Protein AF-A0A818EZW0-F1 (afdb_monomer_lite)

Foldseek 3Di:
DPPAWAAAPDLPDFQQAWFFKWFDAPFGRGGGPDIDTGRGRDRVCGPPIHGDDGDPDDSVVPD

pLDDT: mean 89.12, std 5.12, range [73.19, 95.38]

Sequence (63 aa):
IYGPKFVDENFRLSHRSAGWVSMANYGKDTNGSQWFVTLVPARWLDGHHVVFGRVLQGIDFIH

Radius of gyration: 11.8 Å; chains: 1; bounding box: 28×22×29 Å

Structure (mmCIF, N/CA/C/O backbone):
data_AF-A0A818EZW0-F1
#
_entry.id   AF-A0A818EZW0-F1
#
loop_
_atom_site.group_PDB
_atom_site.id
_atom_site.type_symbol
_atom_site.label_atom_id
_atom_site.label_alt_id
_atom_site.label_comp_id
_atom_site.label_asym_id
_atom_site.label_entity_id
_atom_site.label_seq_id
_atom_site.pdbx_PDB_ins_code
_atom_site.Cartn_x
_atom_site.Cartn_y
_atom_site.Cartn_z
_atom_site.occupancy
_atom_site.B_iso_or_equiv
_atom_site.auth_seq_id
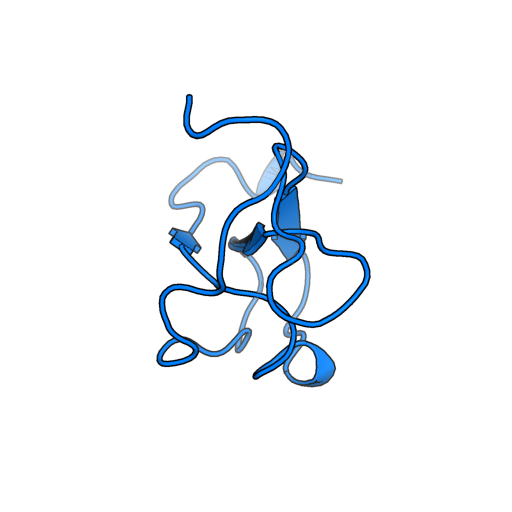_atom_site.auth_comp_id
_atom_site.auth_asym_id
_atom_site.auth_atom_id
_atom_site.pdbx_PDB_model_num
ATOM 1 N N . ILE A 1 1 ? -13.660 11.958 3.525 1.00 74.12 1 ILE A N 1
ATOM 2 C CA . ILE A 1 1 ? -14.856 11.423 2.827 1.00 74.12 1 ILE A CA 1
ATOM 3 C C . ILE A 1 1 ? -15.717 10.511 3.709 1.00 74.12 1 ILE A C 1
ATOM 5 O O . ILE A 1 1 ? -16.925 10.643 3.628 1.00 74.12 1 ILE A O 1
ATOM 9 N N . TYR A 1 2 ? -15.144 9.687 4.602 1.00 79.19 2 TYR A N 1
ATOM 10 C CA . TYR A 1 2 ? -15.903 8.805 5.519 1.00 79.19 2 TYR A CA 1
ATOM 11 C C . TYR A 1 2 ? -15.731 9.134 7.016 1.00 79.19 2 TYR A C 1
ATOM 13 O O . TYR A 1 2 ? -16.082 8.339 7.878 1.00 79.19 2 TYR A O 1
ATOM 21 N N . GLY A 1 3 ? -15.175 10.305 7.336 1.00 83.62 3 GLY A N 1
ATOM 22 C CA . GLY A 1 3 ? -14.690 10.629 8.680 1.00 83.62 3 GLY A CA 1
ATOM 23 C C . GLY A 1 3 ? -13.178 10.394 8.819 1.00 83.62 3 GLY A C 1
ATOM 24 O O . GLY A 1 3 ? -12.490 10.288 7.800 1.00 83.62 3 GLY A O 1
ATOM 25 N N . PRO A 1 4 ? -12.643 10.379 10.053 1.00 79.75 4 PRO A N 1
ATOM 26 C CA . PRO A 1 4 ? -11.201 10.334 10.301 1.00 79.75 4 PRO A CA 1
ATOM 27 C C . PRO A 1 4 ? -10.552 8.968 10.025 1.00 79.75 4 PRO A C 1
ATOM 29 O O . PRO A 1 4 ? -9.370 8.933 9.689 1.00 79.75 4 PRO A O 1
ATOM 32 N N . LYS A 1 5 ? -11.292 7.858 10.168 1.00 86.25 5 LYS A N 1
ATOM 33 C CA . LYS A 1 5 ? -10.816 6.486 9.923 1.00 86.25 5 LYS A CA 1
ATOM 34 C C . LYS A 1 5 ? -11.917 5.620 9.312 1.00 86.25 5 LYS A C 1
ATOM 36 O O . LYS A 1 5 ? -13.093 5.894 9.546 1.00 86.25 5 LYS A O 1
ATOM 41 N N . PHE A 1 6 ? -11.537 4.577 8.580 1.00 86.69 6 PHE A N 1
ATOM 42 C CA . PHE A 1 6 ? -12.448 3.563 8.049 1.00 86.69 6 PHE A CA 1
ATOM 43 C C . PHE A 1 6 ? -11.838 2.151 8.073 1.00 86.69 6 PHE A C 1
ATOM 45 O O . PHE A 1 6 ? -10.632 1.975 8.260 1.00 86.69 6 PHE A O 1
ATOM 52 N N . VAL A 1 7 ? -12.712 1.156 7.909 1.00 84.56 7 VAL A N 1
ATOM 53 C CA . VAL A 1 7 ? -12.405 -0.280 8.017 1.00 84.56 7 VAL A CA 1
ATOM 54 C C . VAL A 1 7 ? -11.608 -0.817 6.825 1.00 84.56 7 VAL A C 1
ATOM 56 O O . VAL A 1 7 ? -11.580 -0.212 5.752 1.00 84.56 7 VAL A O 1
ATOM 59 N N . ASP A 1 8 ? -10.964 -1.967 6.997 1.00 82.56 8 ASP A N 1
ATOM 60 C CA . ASP A 1 8 ? -10.294 -2.681 5.909 1.00 82.56 8 ASP A CA 1
ATOM 61 C C . ASP A 1 8 ? -11.325 -3.331 4.966 1.00 82.56 8 ASP A C 1
ATOM 63 O O . ASP A 1 8 ? -12.094 -4.197 5.380 1.00 82.56 8 ASP A O 1
ATOM 67 N N . GLU A 1 9 ? -11.353 -2.940 3.684 1.00 81.75 9 GLU A N 1
ATOM 68 C CA . GLU A 1 9 ? -12.357 -3.458 2.737 1.00 81.75 9 GLU A CA 1
ATOM 69 C C . GLU A 1 9 ? -12.176 -4.952 2.432 1.00 81.75 9 GLU A C 1
ATOM 71 O O . GLU A 1 9 ? -13.113 -5.741 2.565 1.00 81.75 9 GLU A O 1
ATOM 76 N N . ASN A 1 10 ? -10.991 -5.355 1.958 1.00 82.00 10 ASN A N 1
ATOM 77 C CA . ASN A 1 10 ? -10.632 -6.754 1.726 1.00 82.00 10 ASN A CA 1
ATOM 78 C C . ASN A 1 10 ? -9.114 -6.936 1.528 1.00 82.00 10 ASN A C 1
ATOM 80 O O . ASN A 1 10 ? -8.426 -6.035 1.063 1.00 82.00 10 ASN A O 1
ATOM 84 N N . PHE A 1 11 ? -8.609 -8.144 1.797 1.00 85.19 11 PHE A N 1
ATOM 85 C CA . PHE A 1 11 ? -7.203 -8.528 1.578 1.00 85.19 11 PHE A CA 1
ATOM 86 C C . PHE A 1 11 ? -7.042 -9.546 0.438 1.00 85.19 11 PHE A C 1
ATOM 88 O O . PHE A 1 11 ? -6.244 -10.478 0.522 1.00 85.19 11 PHE A O 1
ATOM 95 N N . ARG A 1 12 ? -7.850 -9.433 -0.625 1.00 83.81 12 ARG A N 1
ATOM 96 C CA . ARG A 1 12 ? -7.837 -10.411 -1.734 1.00 83.81 12 ARG A CA 1
ATOM 97 C C . ARG A 1 12 ? -6.600 -10.283 -2.618 1.00 83.81 12 ARG A C 1
ATOM 99 O O . ARG A 1 12 ? -6.164 -11.261 -3.224 1.00 83.81 12 ARG A O 1
ATOM 106 N N . LEU A 1 13 ? -6.070 -9.070 -2.720 1.00 86.00 13 LEU A N 1
ATOM 107 C CA . LEU A 1 13 ? -4.887 -8.752 -3.503 1.00 86.00 13 LEU A CA 1
ATOM 108 C C . LEU A 1 13 ? -3.638 -8.837 -2.623 1.00 86.00 13 LEU A C 1
ATOM 110 O O . LEU A 1 13 ? -3.664 -8.518 -1.439 1.00 86.00 13 LEU A O 1
ATOM 114 N N . SER A 1 14 ? -2.547 -9.292 -3.229 1.00 88.69 14 SER A N 1
ATOM 115 C CA . SER A 1 14 ? -1.271 -9.551 -2.565 1.00 88.69 14 SER A CA 1
ATOM 116 C C . SER A 1 14 ? -0.191 -8.694 -3.215 1.00 88.69 14 SER A C 1
ATOM 118 O O . SER A 1 14 ? -0.171 -8.541 -4.441 1.00 88.69 14 SER A O 1
ATOM 120 N N . HIS A 1 15 ? 0.725 -8.163 -2.412 1.00 92.75 15 HIS A N 1
ATOM 121 C CA . HIS A 1 15 ? 1.815 -7.275 -2.816 1.00 92.75 15 HIS A CA 1
ATOM 122 C C . HIS A 1 15 ? 2.939 -8.068 -3.504 1.00 92.75 15 HIS A C 1
ATOM 124 O O . HIS A 1 15 ? 4.083 -8.133 -3.052 1.00 92.75 15 HIS A O 1
ATOM 130 N N . ARG A 1 16 ? 2.614 -8.739 -4.613 1.00 90.62 16 ARG 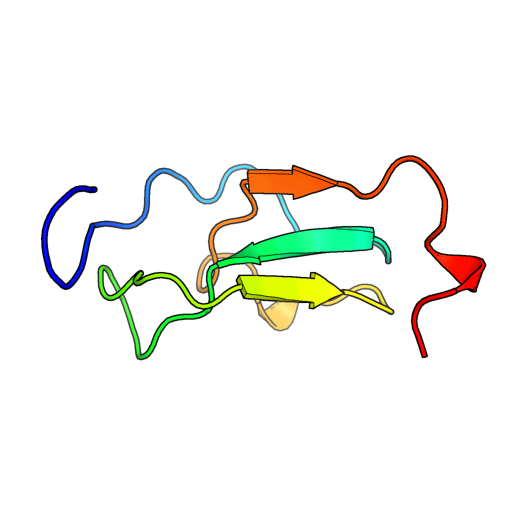A N 1
ATOM 131 C CA . ARG A 1 16 ? 3.497 -9.714 -5.280 1.00 90.62 16 ARG A CA 1
ATOM 132 C C . ARG A 1 16 ? 4.566 -9.086 -6.171 1.00 90.62 16 ARG A C 1
ATOM 134 O O . ARG A 1 16 ? 5.447 -9.807 -6.626 1.00 90.62 16 ARG A O 1
ATOM 141 N N . SER A 1 17 ? 4.479 -7.789 -6.448 1.00 91.88 17 SER A N 1
ATOM 142 C CA . SER A 1 17 ? 5.365 -7.072 -7.369 1.00 91.88 17 SER A CA 1
ATOM 143 C C . SER A 1 17 ? 5.525 -5.607 -6.965 1.00 91.88 17 SER A C 1
ATOM 145 O O . SER A 1 17 ? 4.849 -5.129 -6.057 1.00 91.88 17 SER A O 1
ATOM 147 N N . ALA A 1 18 ? 6.393 -4.879 -7.663 1.00 92.56 18 ALA A N 1
ATOM 148 C CA . ALA A 1 18 ? 6.362 -3.423 -7.636 1.00 92.56 18 ALA A CA 1
ATOM 149 C C . ALA A 1 18 ? 5.056 -2.888 -8.259 1.00 92.56 18 ALA A C 1
ATOM 151 O O . ALA A 1 18 ? 4.417 -3.559 -9.084 1.00 92.56 18 ALA A O 1
ATOM 152 N N . GLY A 1 19 ? 4.685 -1.676 -7.863 1.00 93.38 19 GLY A N 1
ATOM 153 C CA . GLY A 1 19 ? 3.598 -0.879 -8.412 1.00 93.38 19 GLY A CA 1
ATOM 154 C C . GLY A 1 19 ? 2.238 -1.079 -7.767 1.00 93.38 19 GLY A C 1
ATOM 155 O O . GLY A 1 19 ? 1.270 -0.542 -8.295 1.00 93.38 19 GLY A O 1
ATOM 156 N N . TRP A 1 20 ? 2.118 -1.820 -6.665 1.00 95.38 20 TRP A N 1
ATOM 157 C CA . TRP A 1 20 ? 0.845 -1.907 -5.943 1.00 95.38 20 TRP A CA 1
ATOM 158 C C . TRP A 1 20 ? 0.619 -0.643 -5.123 1.00 95.38 20 TRP A C 1
ATOM 160 O O . TRP A 1 20 ? 1.520 -0.206 -4.414 1.00 95.38 20 TRP A O 1
ATOM 170 N N . VAL A 1 21 ? -0.585 -0.082 -5.217 1.00 94.56 21 VAL A N 1
ATOM 171 C CA . VAL A 1 21 ? -1.048 1.048 -4.408 1.00 94.56 21 VAL A CA 1
ATOM 172 C C . VAL A 1 21 ? -1.843 0.485 -3.234 1.00 94.56 21 VAL A C 1
ATOM 174 O O . VAL A 1 21 ? -2.789 -0.286 -3.435 1.00 94.56 21 VAL A O 1
ATOM 177 N N . SER A 1 22 ? -1.441 0.841 -2.018 1.00 94.19 22 SER A N 1
ATOM 178 C CA . SER A 1 22 ? -1.950 0.227 -0.794 1.00 94.19 22 SER A CA 1
ATOM 179 C C . SER A 1 22 ? -2.165 1.253 0.316 1.00 94.19 22 SER A C 1
ATOM 181 O O . SER A 1 22 ? -1.490 2.285 0.365 1.00 94.19 22 SER A O 1
ATOM 183 N N . MET A 1 23 ? -3.139 0.994 1.188 1.00 93.88 23 MET A N 1
ATOM 184 C CA . MET A 1 23 ? -3.489 1.887 2.295 1.00 93.88 23 MET A CA 1
ATOM 185 C C . MET A 1 23 ? -2.480 1.779 3.436 1.00 93.88 23 MET A C 1
ATOM 187 O O . MET A 1 23 ? -2.185 0.686 3.922 1.00 93.88 23 MET A O 1
ATOM 191 N N . ALA A 1 24 ? -1.993 2.921 3.920 1.00 91.62 24 ALA A N 1
ATOM 192 C CA . ALA A 1 24 ? -1.268 2.969 5.181 1.00 91.62 24 ALA A CA 1
ATOM 193 C C . ALA A 1 24 ? -2.268 2.978 6.346 1.00 91.62 24 ALA A C 1
ATOM 195 O O . ALA A 1 24 ? -3.279 3.686 6.321 1.00 91.62 24 ALA A O 1
ATOM 196 N N . ASN A 1 25 ? -1.960 2.206 7.382 1.00 89.81 25 ASN A N 1
ATOM 197 C CA . ASN A 1 25 ? -2.739 2.146 8.609 1.00 89.81 25 ASN A CA 1
ATOM 198 C C . ASN A 1 25 ? -1.812 2.009 9.824 1.00 89.81 25 ASN A C 1
ATOM 200 O O . ASN A 1 25 ? -0.609 1.785 9.691 1.00 89.81 25 ASN A O 1
ATOM 204 N N . TYR A 1 26 ? -2.390 2.172 11.011 1.00 86.88 26 TYR A N 1
ATOM 205 C CA . TYR A 1 26 ? -1.729 2.020 12.309 1.00 86.88 26 TYR A CA 1
ATOM 206 C C . TYR A 1 26 ? -2.299 0.807 13.063 1.00 86.88 26 TYR A C 1
ATOM 208 O O . TYR A 1 26 ? -2.496 0.851 14.278 1.00 86.88 26 TYR A O 1
ATOM 216 N N . GLY A 1 27 ? -2.619 -0.260 12.326 1.00 82.75 27 GLY A N 1
ATOM 217 C CA . GLY A 1 27 ? -3.345 -1.429 12.814 1.00 82.75 27 GLY A CA 1
ATOM 218 C C . GLY A 1 27 ? -4.712 -1.596 12.149 1.00 82.75 27 GLY A C 1
ATOM 219 O O . GLY A 1 27 ? -5.158 -0.749 11.370 1.00 82.75 27 GLY A O 1
ATOM 220 N N . LYS A 1 28 ? -5.372 -2.710 12.471 1.00 83.00 28 LYS A N 1
ATOM 221 C CA . LYS A 1 28 ? -6.641 -3.127 11.866 1.00 83.00 28 LYS A CA 1
ATOM 222 C C . LYS A 1 28 ? -7.699 -2.017 11.910 1.00 83.00 28 LYS A C 1
ATOM 224 O O . LYS A 1 28 ? -7.885 -1.396 12.956 1.00 83.00 28 LYS A O 1
ATOM 229 N N . ASP A 1 29 ? -8.392 -1.802 10.794 1.00 83.19 29 ASP A N 1
ATOM 230 C CA . ASP A 1 29 ? -9.509 -0.855 10.658 1.00 83.19 29 ASP A CA 1
ATOM 231 C C . ASP A 1 29 ? -9.153 0.612 10.980 1.00 83.19 29 ASP A C 1
ATOM 233 O O . ASP A 1 29 ? -9.988 1.403 11.428 1.00 83.19 29 ASP A O 1
ATOM 237 N N . THR A 1 30 ? -7.892 1.003 10.758 1.00 86.38 30 THR A N 1
ATOM 238 C CA . THR A 1 30 ? -7.423 2.384 10.971 1.00 86.38 30 THR A CA 1
ATOM 239 C C . THR A 1 30 ? -7.005 3.095 9.687 1.00 86.38 30 THR A C 1
ATOM 241 O O . THR A 1 30 ? -6.181 4.012 9.729 1.00 86.38 30 THR A O 1
ATOM 244 N N . ASN A 1 31 ? -7.592 2.710 8.552 1.00 85.44 31 ASN A N 1
ATOM 245 C CA . ASN A 1 31 ? -7.316 3.360 7.276 1.00 85.44 31 ASN A CA 1
ATOM 246 C C . ASN A 1 31 ? -7.758 4.824 7.324 1.00 85.44 31 ASN A C 1
ATOM 248 O O . ASN A 1 31 ? -8.860 5.142 7.770 1.00 85.44 31 ASN A O 1
ATOM 252 N N . GLY A 1 32 ? -6.880 5.717 6.877 1.00 89.31 32 GLY A N 1
ATOM 253 C CA . GLY A 1 32 ? -7.140 7.150 6.769 1.00 89.31 32 GLY A CA 1
ATOM 254 C C . GLY A 1 32 ? -6.990 7.610 5.325 1.00 89.31 32 GLY A C 1
ATOM 255 O O . GLY A 1 32 ? -7.487 6.979 4.404 1.00 89.31 32 GLY A O 1
ATOM 256 N N . SER A 1 33 ? -6.272 8.704 5.100 1.00 91.75 33 SER A N 1
ATOM 257 C CA . SER A 1 33 ? -5.963 9.190 3.746 1.00 91.75 33 SER A CA 1
ATOM 258 C C . SER A 1 33 ? -4.536 8.879 3.288 1.00 91.75 33 SER A C 1
ATOM 260 O O . SER A 1 33 ? -4.166 9.248 2.177 1.00 91.75 33 SER A O 1
ATOM 262 N N . GLN A 1 34 ? -3.719 8.259 4.144 1.00 93.56 34 GLN A N 1
ATOM 263 C CA . GLN A 1 34 ? -2.339 7.907 3.818 1.00 93.56 34 GLN A CA 1
ATOM 264 C C . GLN A 1 34 ? -2.297 6.613 2.998 1.00 93.56 34 GLN A C 1
ATOM 266 O O . GLN A 1 34 ? -2.976 5.637 3.314 1.00 93.56 34 GLN A O 1
ATOM 271 N N . TRP A 1 35 ? -1.471 6.604 1.961 1.00 94.31 35 TRP A N 1
ATOM 272 C CA . TRP A 1 35 ? -1.261 5.471 1.067 1.00 94.31 35 TRP A CA 1
ATOM 273 C C . TRP A 1 35 ? 0.205 5.417 0.645 1.00 94.31 35 TRP A C 1
ATOM 275 O O . TRP A 1 35 ? 0.943 6.392 0.795 1.00 94.31 35 TRP A O 1
ATOM 285 N N . PHE A 1 36 ? 0.622 4.272 0.121 1.00 93.88 36 PHE A N 1
ATOM 286 C CA . PHE A 1 36 ? 1.962 4.069 -0.413 1.00 93.88 36 PHE A CA 1
ATOM 287 C C . PHE A 1 36 ? 1.924 3.234 -1.694 1.00 93.88 36 PHE A C 1
ATOM 289 O O . PHE A 1 36 ? 0.944 2.542 -1.982 1.00 93.88 36 PHE A O 1
ATOM 296 N N . VAL A 1 37 ? 3.015 3.305 -2.458 1.00 94.19 37 VAL A N 1
ATOM 297 C CA . VAL A 1 37 ? 3.260 2.461 -3.632 1.00 94.19 37 VAL A CA 1
ATOM 298 C C . VAL A 1 37 ? 4.431 1.541 -3.335 1.00 94.19 37 VAL A C 1
ATOM 300 O O . VAL A 1 37 ? 5.46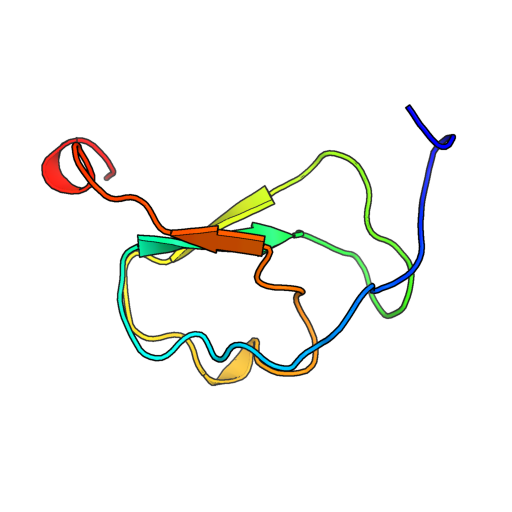5 1.982 -2.838 1.00 94.19 37 VAL A O 1
ATOM 303 N N . THR A 1 38 ? 4.290 0.254 -3.639 1.00 94.56 38 THR A N 1
ATOM 304 C CA . THR A 1 38 ? 5.401 -0.687 -3.501 1.00 94.56 38 THR A CA 1
ATOM 305 C C . THR A 1 38 ? 6.409 -0.502 -4.631 1.00 94.56 38 THR A C 1
ATOM 307 O O . THR A 1 38 ? 6.044 -0.509 -5.801 1.00 94.56 38 THR A O 1
ATOM 310 N N . LEU A 1 39 ? 7.697 -0.401 -4.307 1.00 93.88 39 LEU A N 1
ATOM 311 C CA . LEU A 1 39 ? 8.776 -0.399 -5.311 1.00 93.88 39 LEU A CA 1
ATOM 312 C C . LEU A 1 39 ? 9.393 -1.788 -5.521 1.00 93.88 39 LEU A C 1
ATOM 314 O O . LEU A 1 39 ? 10.108 -2.024 -6.488 1.00 93.88 39 LEU A O 1
ATOM 318 N N . VAL A 1 40 ? 9.069 -2.734 -4.639 1.00 92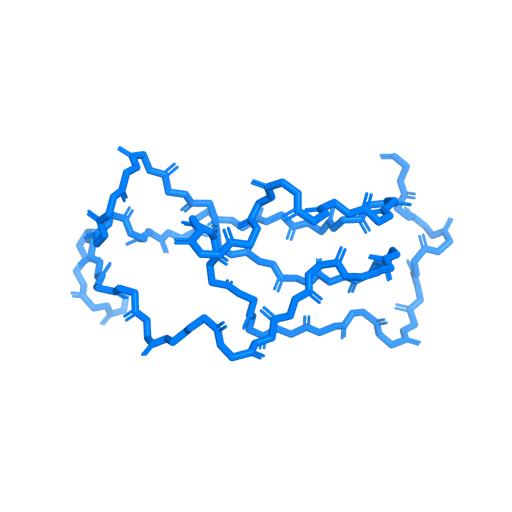.88 40 VAL A N 1
ATOM 319 C CA . VAL A 1 40 ? 9.506 -4.135 -4.678 1.00 92.88 40 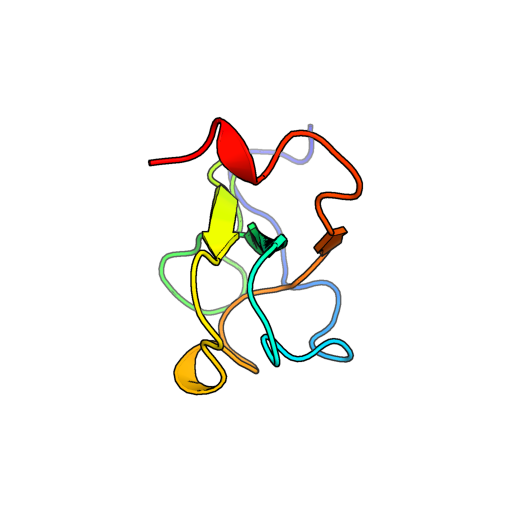VAL A CA 1
ATOM 320 C C . VAL A 1 40 ? 8.348 -5.054 -4.268 1.00 92.88 40 VAL A C 1
ATOM 322 O O . VAL A 1 40 ? 7.384 -4.579 -3.660 1.00 92.88 40 VAL A O 1
ATOM 325 N N . PRO A 1 41 ? 8.399 -6.366 -4.568 1.00 94.25 41 PRO A N 1
ATOM 326 C CA . PRO A 1 41 ? 7.486 -7.331 -3.958 1.00 94.25 41 PRO A CA 1
ATOM 327 C C . PRO A 1 41 ? 7.529 -7.230 -2.424 1.00 94.25 41 PRO A C 1
ATOM 329 O O . PRO A 1 41 ? 8.599 -7.347 -1.833 1.00 94.25 41 PRO A O 1
ATOM 332 N N . ALA A 1 42 ? 6.374 -7.043 -1.785 1.00 93.88 42 ALA A N 1
ATOM 333 C CA . ALA A 1 42 ? 6.256 -6.745 -0.357 1.00 93.88 42 ALA A CA 1
ATOM 334 C C . ALA A 1 42 ? 5.203 -7.622 0.339 1.00 93.88 42 ALA A C 1
ATOM 336 O O . ALA A 1 42 ? 4.319 -7.131 1.036 1.00 93.88 42 ALA A O 1
ATOM 337 N N . ARG A 1 43 ? 5.279 -8.947 0.149 1.00 92.88 43 ARG A N 1
ATOM 338 C CA . ARG A 1 43 ? 4.272 -9.909 0.652 1.00 92.88 43 ARG A CA 1
ATOM 339 C C . ARG A 1 43 ? 4.073 -9.894 2.171 1.00 92.88 43 ARG A C 1
ATOM 341 O O . ARG A 1 43 ? 3.038 -10.342 2.643 1.00 92.88 43 ARG A O 1
ATOM 348 N N . TRP A 1 44 ? 5.033 -9.383 2.939 1.00 92.25 44 TRP A N 1
ATOM 349 C CA . TRP A 1 44 ? 4.884 -9.223 4.391 1.00 92.25 44 TRP A CA 1
ATOM 350 C C . TRP A 1 44 ? 3.798 -8.205 4.779 1.00 92.25 44 TRP A C 1
ATOM 352 O O . TRP A 1 44 ? 3.350 -8.211 5.919 1.00 92.25 44 TRP A O 1
ATOM 362 N N . LEU A 1 45 ? 3.355 -7.357 3.843 1.00 91.69 45 LEU A N 1
ATOM 363 C CA . LEU A 1 45 ? 2.255 -6.406 4.035 1.00 91.69 45 LEU A CA 1
ATOM 364 C C . LEU A 1 45 ? 0.875 -7.024 3.754 1.00 91.69 45 LEU A C 1
ATOM 366 O O . LEU A 1 45 ? -0.150 -6.393 4.023 1.00 91.69 45 LEU A O 1
ATOM 370 N N . ASP A 1 46 ? 0.824 -8.246 3.214 1.00 90.56 46 ASP A N 1
ATOM 371 C CA . ASP A 1 46 ? -0.433 -8.937 2.926 1.00 90.56 46 ASP A CA 1
ATOM 372 C C . ASP A 1 46 ? -1.218 -9.190 4.222 1.00 90.56 46 ASP A C 1
ATOM 374 O O . ASP A 1 46 ? -0.651 -9.519 5.266 1.00 90.56 46 ASP A O 1
ATOM 378 N N . GLY A 1 47 ? -2.538 -8.996 4.171 1.00 87.62 47 GLY A N 1
ATOM 379 C CA . GLY A 1 47 ? -3.415 -9.128 5.341 1.00 87.62 47 GLY A CA 1
ATOM 380 C C . GLY A 1 47 ? -3.317 -7.987 6.362 1.00 87.62 47 GLY A C 1
ATOM 381 O O . GLY A 1 47 ? -4.129 -7.947 7.281 1.00 87.62 47 GLY A O 1
ATOM 382 N N . HIS A 1 48 ? -2.357 -7.071 6.197 1.00 88.56 48 HIS A N 1
ATOM 383 C CA . HIS A 1 48 ? -2.174 -5.903 7.062 1.00 88.56 48 HIS A CA 1
ATOM 384 C C . HIS A 1 48 ? -2.539 -4.612 6.344 1.00 88.56 48 HIS A C 1
ATOM 386 O O . HIS A 1 48 ? -3.153 -3.745 6.947 1.00 88.56 48 HIS A O 1
ATOM 392 N N . HIS A 1 49 ? -2.203 -4.495 5.058 1.00 90.69 49 HIS A N 1
ATOM 393 C CA . HIS A 1 49 ? -2.499 -3.323 4.242 1.00 90.69 49 HIS A CA 1
ATOM 394 C C . HIS A 1 49 ? -3.414 -3.693 3.076 1.00 90.69 49 HIS A C 1
ATOM 396 O O . HIS A 1 49 ? -3.186 -4.684 2.375 1.00 90.69 49 HIS A O 1
ATOM 402 N N . VAL A 1 50 ? -4.467 -2.901 2.878 1.00 92.44 50 VAL A N 1
ATOM 403 C CA . VAL A 1 50 ? -5.431 -3.109 1.795 1.00 92.44 50 VAL A CA 1
ATOM 404 C C . VAL A 1 50 ? -4.855 -2.567 0.493 1.00 92.44 50 VAL A C 1
ATOM 406 O O . VAL A 1 50 ? -4.671 -1.360 0.339 1.00 92.44 50 VAL A O 1
ATOM 409 N N . VAL A 1 51 ? -4.625 -3.462 -0.467 1.00 93.62 51 VAL A N 1
ATOM 410 C CA . VAL A 1 51 ? -4.297 -3.092 -1.848 1.00 93.62 51 VAL A CA 1
ATOM 411 C C . VAL A 1 51 ? -5.579 -2.689 -2.564 1.00 93.62 51 VAL A C 1
ATOM 413 O O . VAL A 1 51 ? -6.509 -3.490 -2.665 1.00 93.62 51 VAL A O 1
ATOM 416 N N . PHE A 1 52 ? -5.603 -1.479 -3.116 1.00 92.62 52 PHE A N 1
ATOM 417 C CA . PHE A 1 52 ? -6.771 -0.944 -3.825 1.00 92.62 52 PHE A CA 1
ATOM 418 C C . PHE A 1 52 ? -6.469 -0.516 -5.267 1.00 92.62 52 PHE A C 1
ATOM 420 O O . PHE A 1 52 ? -7.380 -0.150 -6.006 1.00 92.62 52 PHE A O 1
ATOM 427 N N . GLY A 1 53 ? -5.209 -0.577 -5.706 1.00 93.00 53 GLY A N 1
ATOM 428 C CA . GLY A 1 53 ? -4.848 -0.197 -7.068 1.00 93.00 53 GLY A CA 1
ATOM 429 C C . GLY A 1 53 ? -3.463 -0.660 -7.494 1.00 93.00 53 GLY A C 1
ATOM 430 O O . GLY A 1 53 ? -2.701 -1.232 -6.715 1.00 93.00 53 GLY A O 1
ATOM 431 N N . ARG A 1 54 ? -3.129 -0.397 -8.758 1.00 93.38 54 ARG A N 1
ATOM 432 C CA . ARG A 1 54 ? -1.803 -0.635 -9.330 1.00 93.38 54 ARG A CA 1
ATOM 433 C C . ARG A 1 54 ? -1.419 0.516 -10.254 1.00 93.38 54 ARG A C 1
ATOM 435 O O . ARG A 1 54 ? -2.240 0.966 -11.048 1.00 93.38 54 ARG A O 1
ATOM 442 N N . VAL A 1 55 ? -0.16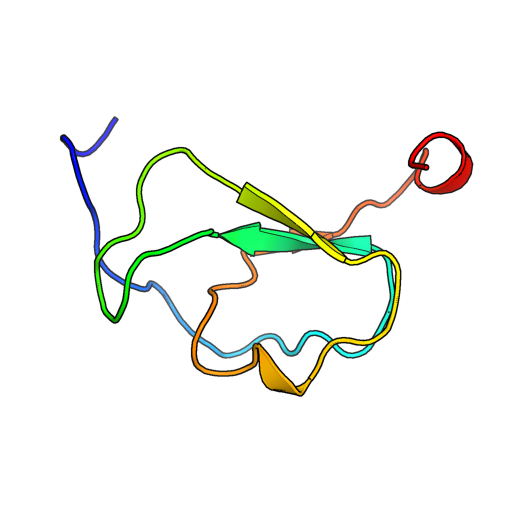7 0.949 -10.181 1.00 92.69 55 VAL A N 1
ATOM 443 C CA . VAL A 1 55 ? 0.427 1.899 -11.123 1.00 92.69 55 VAL A CA 1
ATOM 444 C C . VAL A 1 55 ? 0.577 1.214 -12.482 1.00 92.69 55 VAL A C 1
ATOM 446 O O . VAL A 1 55 ? 1.254 0.191 -12.596 1.00 92.69 55 VAL A O 1
ATOM 449 N N . LEU A 1 56 ? -0.083 1.758 -13.506 1.00 92.44 56 LEU A N 1
ATOM 450 C CA . LEU A 1 56 ? -0.033 1.227 -14.875 1.00 92.44 56 LEU A CA 1
ATOM 451 C C . LEU A 1 56 ? 1.093 1.852 -15.707 1.00 92.44 56 LEU A C 1
ATOM 453 O O . LEU A 1 56 ? 1.652 1.187 -16.573 1.00 92.44 56 LEU A O 1
ATOM 457 N N . GLN A 1 57 ? 1.414 3.120 -15.449 1.00 93.06 57 GLN A N 1
ATOM 458 C CA . GLN A 1 57 ? 2.438 3.903 -16.142 1.00 93.06 57 GLN A CA 1
ATOM 459 C C . GLN A 1 57 ? 3.100 4.867 -15.153 1.00 93.06 57 GLN A C 1
ATOM 461 O O . GLN A 1 57 ? 2.477 5.255 -14.166 1.00 93.06 57 GLN A O 1
ATOM 466 N N . GLY A 1 58 ? 4.345 5.253 -15.430 1.00 90.94 58 GLY A N 1
ATOM 467 C CA . GLY A 1 58 ? 5.073 6.251 -14.649 1.00 90.94 58 GLY A CA 1
ATOM 468 C C . GLY A 1 58 ? 5.729 5.728 -13.369 1.00 90.94 58 GLY A C 1
ATOM 469 O O . GLY A 1 58 ? 6.109 6.521 -12.514 1.00 90.94 58 GLY A O 1
ATOM 470 N N . ILE A 1 59 ? 5.860 4.406 -13.214 1.00 89.62 59 ILE A N 1
ATOM 471 C CA . ILE A 1 59 ? 6.556 3.805 -12.065 1.00 89.62 59 ILE A CA 1
ATOM 472 C C . ILE A 1 59 ? 8.062 4.093 -12.068 1.00 89.62 59 ILE A C 1
ATOM 474 O O . ILE A 1 59 ? 8.696 4.121 -11.023 1.00 89.62 59 ILE A O 1
ATOM 478 N N . ASP A 1 60 ? 8.609 4.342 -13.249 1.00 90.12 60 ASP A N 1
ATOM 479 C CA . ASP A 1 60 ? 9.976 4.764 -13.531 1.00 90.12 60 ASP A CA 1
ATOM 480 C C . ASP A 1 60 ? 10.313 6.163 -12.989 1.00 90.12 60 ASP A C 1
ATOM 482 O O . ASP A 1 60 ? 11.483 6.450 -12.743 1.00 90.12 60 ASP A O 1
ATOM 486 N N . PHE A 1 61 ? 9.304 7.003 -12.734 1.00 90.31 61 PHE A N 1
ATOM 487 C CA . PHE A 1 61 ? 9.469 8.310 -12.084 1.00 90.31 61 PHE A CA 1
ATOM 488 C C . PHE A 1 61 ? 9.376 8.247 -10.551 1.00 90.31 61 PHE A C 1
ATOM 490 O O . PHE A 1 61 ? 9.506 9.276 -9.888 1.00 90.31 61 PHE A O 1
ATOM 497 N N . ILE A 1 62 ? 9.101 7.071 -9.978 1.00 83.81 62 ILE A N 1
ATOM 498 C CA . ILE A 1 62 ? 8.995 6.881 -8.529 1.00 83.81 62 ILE A CA 1
ATOM 499 C C . ILE A 1 62 ? 10.355 6.383 -8.018 1.00 83.81 62 ILE A C 1
ATOM 501 O O . ILE A 1 62 ? 10.841 5.345 -8.469 1.00 83.81 62 ILE A O 1
ATOM 505 N N . HIS A 1 63 ? 10.970 7.137 -7.102 1.00 73.19 63 HIS A N 1
ATOM 506 C CA . HIS A 1 63 ? 12.300 6.876 -6.537 1.00 73.19 63 HIS A CA 1
ATOM 507 C C . HIS A 1 63 ? 12.230 6.625 -5.031 1.00 73.19 63 HIS A C 1
ATOM 509 O O . HIS A 1 63 ? 11.449 7.336 -4.357 1.00 73.19 63 HIS A O 1
#

Secondary structure (DSSP, 8-state):
--SS-B------S---STTEEEE--SSTT-B-S-EEE-SS--GGGTTTS-EEEE--S-GGG--